Protein AF-A0AAW5WTU9-F1 (afdb_monomer_lite)

Foldseek 3Di:
DDWDWFAAPVRDIDIDDLVLLLVLLVLLLQCLVCVPPHDDRDPSVVVCCRRQPSPSVSSVLVNLVSCCPPPVLLVLVVVLVVPDPDDLVRLLVLLVCVPPPPDDDPDPVVVVVSVVSVVSNCVSQVVDPVSSVSSSVNSVCVVVVVDDCVVSPD

Structure (mmCIF, N/CA/C/O backbone):
data_AF-A0AAW5WTU9-F1
#
_entry.id   AF-A0AAW5WTU9-F1
#
loop_
_atom_site.group_PDB
_atom_site.id
_atom_site.type_symbol
_atom_site.label_atom_id
_atom_site.label_alt_id
_atom_site.label_comp_id
_atom_site.label_asym_id
_atom_site.label_entity_id
_atom_site.label_seq_id
_atom_site.pdbx_PDB_ins_code
_atom_site.Cartn_x
_atom_site.Cartn_y
_atom_sit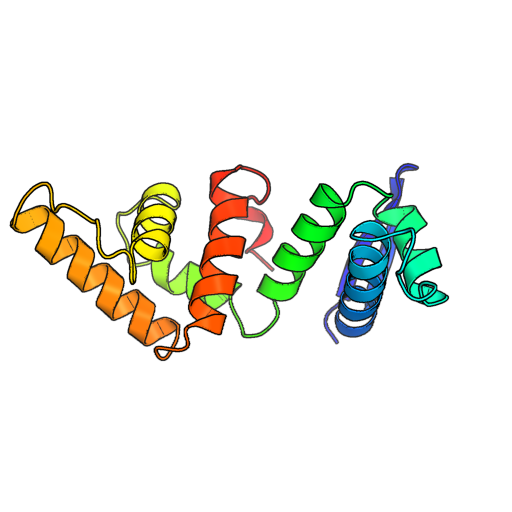e.Cartn_z
_atom_site.occupancy
_atom_site.B_iso_or_equiv
_atom_site.auth_seq_id
_atom_site.auth_comp_id
_atom_site.auth_asym_id
_atom_site.auth_atom_id
_atom_site.pdbx_PDB_model_num
ATOM 1 N N . MET A 1 1 ? 12.812 -16.933 -2.835 1.00 61.03 1 MET A N 1
ATOM 2 C CA . MET A 1 1 ? 12.862 -15.719 -3.677 1.00 61.03 1 MET A CA 1
ATOM 3 C C . MET A 1 1 ? 11.442 -15.424 -4.118 1.00 61.03 1 MET A C 1
ATOM 5 O O . MET A 1 1 ? 10.824 -16.314 -4.687 1.00 61.03 1 MET A O 1
ATOM 9 N N . GLN A 1 2 ? 10.892 -14.264 -3.764 1.00 76.50 2 GLN A N 1
ATOM 10 C CA . GLN A 1 2 ? 9.518 -13.910 -4.121 1.00 76.50 2 GLN A CA 1
ATOM 11 C C . GLN A 1 2 ? 9.507 -13.294 -5.523 1.00 76.50 2 GLN A C 1
ATOM 13 O O . GLN A 1 2 ? 10.322 -12.419 -5.816 1.00 76.50 2 GLN A O 1
ATOM 18 N N . LEU A 1 3 ? 8.622 -13.784 -6.390 1.00 83.31 3 LEU A N 1
ATOM 19 C CA . LEU A 1 3 ? 8.511 -13.338 -7.778 1.00 83.31 3 LEU A CA 1
ATOM 20 C C . LEU A 1 3 ? 7.239 -12.517 -7.976 1.00 83.31 3 LEU A C 1
ATOM 22 O O . LEU A 1 3 ? 6.198 -12.828 -7.402 1.00 83.31 3 LEU A O 1
ATOM 26 N N . VAL A 1 4 ? 7.321 -11.505 -8.833 1.00 82.69 4 VAL A N 1
ATOM 27 C CA . VAL A 1 4 ? 6.197 -10.659 -9.248 1.00 82.69 4 VAL A CA 1
ATOM 28 C C . VAL A 1 4 ? 6.001 -10.835 -10.746 1.00 82.69 4 VAL A C 1
ATOM 30 O O . VAL A 1 4 ? 6.973 -10.852 -11.496 1.00 82.69 4 VAL A O 1
ATOM 33 N N . THR A 1 5 ? 4.754 -10.971 -11.194 1.00 83.94 5 THR A N 1
ATOM 34 C CA . THR A 1 5 ? 4.446 -11.004 -12.630 1.00 83.94 5 THR A CA 1
ATOM 35 C C . THR A 1 5 ? 4.056 -9.607 -13.098 1.00 83.94 5 THR A C 1
ATOM 37 O O . THR A 1 5 ? 3.078 -9.050 -12.606 1.00 83.94 5 THR A O 1
ATOM 40 N N . LEU A 1 6 ? 4.802 -9.056 -14.052 1.00 82.56 6 LEU A N 1
ATOM 41 C CA . LEU A 1 6 ? 4.449 -7.829 -14.764 1.00 82.56 6 LEU A CA 1
ATOM 42 C C . LEU A 1 6 ? 3.839 -8.198 -16.116 1.00 82.56 6 LEU A C 1
ATOM 44 O O . LEU A 1 6 ? 4.304 -9.130 -16.767 1.00 82.56 6 LEU A O 1
ATOM 48 N N . THR A 1 7 ? 2.796 -7.480 -16.529 1.00 78.62 7 THR A N 1
ATOM 49 C CA . THR A 1 7 ? 2.133 -7.684 -17.825 1.00 78.62 7 THR A CA 1
ATOM 50 C C . THR A 1 7 ? 2.290 -6.421 -18.653 1.00 78.62 7 THR A C 1
ATOM 52 O O . THR A 1 7 ? 1.908 -5.351 -18.190 1.00 78.62 7 THR A O 1
ATOM 55 N N . ALA A 1 8 ? 2.875 -6.540 -19.839 1.00 77.81 8 ALA A N 1
ATOM 56 C CA . ALA A 1 8 ? 3.027 -5.442 -20.776 1.00 77.81 8 ALA A CA 1
ATOM 57 C C . ALA A 1 8 ? 1.704 -5.127 -21.495 1.00 77.81 8 ALA A C 1
ATOM 59 O O . ALA A 1 8 ? 0.796 -5.964 -21.507 1.00 77.81 8 ALA A O 1
ATOM 60 N N . PRO A 1 9 ? 1.576 -3.933 -22.108 1.00 73.56 9 PRO A N 1
ATOM 61 C CA . PRO A 1 9 ? 0.360 -3.536 -22.822 1.00 73.56 9 PRO A CA 1
ATOM 62 C C . PRO A 1 9 ? -0.047 -4.482 -23.963 1.00 73.56 9 PRO A C 1
ATOM 64 O O . PRO A 1 9 ? -1.224 -4.571 -24.291 1.00 73.56 9 PRO A O 1
ATOM 67 N N . ASP A 1 10 ? 0.911 -5.203 -24.548 1.00 79.25 10 ASP A N 1
ATOM 68 C CA . ASP A 1 10 ? 0.698 -6.222 -25.586 1.00 79.25 10 ASP A CA 1
ATOM 69 C C . ASP A 1 10 ? 0.259 -7.592 -25.027 1.00 79.25 10 ASP A C 1
ATOM 71 O O . ASP A 1 10 ? 0.059 -8.545 -25.779 1.00 79.25 10 ASP A O 1
ATOM 75 N N . GLY A 1 11 ? 0.098 -7.703 -23.705 1.00 76.81 11 GLY A N 1
ATOM 76 C CA . GLY A 1 11 ? -0.292 -8.925 -23.009 1.00 76.81 11 GLY A CA 1
ATOM 77 C C . GLY A 1 11 ? 0.875 -9.842 -22.636 1.00 76.81 11 GLY A C 1
ATOM 78 O O . GLY A 1 11 ? 0.644 -10.858 -21.972 1.00 76.81 11 GLY A O 1
ATOM 79 N N . HIS A 1 12 ? 2.118 -9.505 -22.998 1.00 83.88 12 HIS A N 1
ATOM 80 C CA . HIS A 1 12 ? 3.288 -10.286 -22.608 1.00 83.88 12 HIS A CA 1
ATOM 81 C C . HIS A 1 12 ? 3.489 -10.252 -21.087 1.00 83.88 12 HIS A C 1
ATOM 83 O O . HIS A 1 12 ? 3.500 -9.187 -20.469 1.00 83.88 12 HIS A O 1
ATOM 89 N N . LYS A 1 13 ? 3.682 -11.422 -20.470 1.00 85.19 13 LYS A N 1
ATOM 90 C CA . LYS A 1 13 ? 3.876 -11.566 -19.021 1.00 85.19 13 LYS A CA 1
ATOM 91 C C . LYS A 1 13 ? 5.299 -11.990 -18.711 1.00 85.19 13 LYS A C 1
ATOM 93 O O . LYS A 1 13 ? 5.770 -12.989 -19.242 1.00 85.19 13 LYS A O 1
ATOM 98 N N . GLU A 1 14 ? 5.940 -11.298 -17.781 1.00 84.56 14 GLU A N 1
ATOM 99 C CA . GLU A 1 14 ? 7.286 -11.639 -17.329 1.00 84.56 14 GLU A CA 1
ATOM 100 C C . GLU A 1 14 ? 7.353 -11.706 -15.804 1.00 84.56 14 GLU A C 1
ATOM 102 O O . GLU A 1 14 ? 6.730 -10.908 -15.100 1.00 84.56 14 GLU A O 1
ATOM 107 N N . ARG A 1 15 ? 8.105 -12.683 -15.288 1.00 87.44 15 ARG A N 1
ATOM 108 C CA . ARG A 1 15 ? 8.330 -12.861 -13.852 1.00 87.44 15 ARG A CA 1
ATOM 109 C C . ARG A 1 15 ? 9.652 -12.232 -13.451 1.00 87.44 15 ARG A C 1
ATOM 111 O O . ARG A 1 15 ? 10.698 -12.604 -13.970 1.00 87.44 15 ARG A O 1
ATOM 118 N N . TRP A 1 16 ? 9.592 -11.346 -12.472 1.00 87.06 16 TRP A N 1
ATOM 119 C CA . TRP A 1 16 ? 10.734 -10.596 -11.978 1.00 87.06 16 TRP A CA 1
ATOM 120 C C . TRP A 1 16 ? 10.962 -10.865 -10.495 1.00 87.06 16 TRP A C 1
ATOM 122 O O . TRP A 1 16 ? 10.018 -11.099 -9.737 1.00 87.06 16 TRP A O 1
ATOM 132 N N . ASP A 1 17 ? 12.224 -10.807 -10.068 1.00 89.62 17 ASP A N 1
ATOM 133 C CA . ASP A 1 17 ? 12.561 -10.773 -8.647 1.00 89.62 17 ASP A CA 1
ATOM 134 C C . ASP A 1 17 ? 11.928 -9.539 -7.989 1.00 89.62 17 ASP A C 1
ATOM 136 O O . ASP A 1 17 ? 12.034 -8.417 -8.496 1.00 89.62 17 ASP A O 1
ATOM 140 N N . PHE A 1 18 ? 11.273 -9.749 -6.847 1.00 86.94 18 PHE A N 1
ATOM 141 C CA . PHE A 1 18 ? 10.562 -8.704 -6.116 1.00 86.94 18 PHE A CA 1
ATOM 142 C C . PHE A 1 18 ? 11.448 -7.490 -5.808 1.00 86.94 18 PHE A C 1
ATOM 144 O O . PHE A 1 18 ? 11.053 -6.353 -6.070 1.00 86.94 18 PHE A O 1
ATOM 151 N N . LYS A 1 19 ? 12.660 -7.716 -5.284 1.00 88.31 19 LYS A N 1
ATOM 152 C CA . LYS A 1 19 ? 13.545 -6.632 -4.835 1.00 88.31 19 LYS A CA 1
ATOM 153 C C . LYS A 1 19 ? 14.020 -5.799 -6.019 1.00 88.31 19 LYS A C 1
ATOM 155 O O . LYS A 1 19 ? 14.000 -4.570 -5.962 1.00 88.31 19 LYS A O 1
ATOM 160 N N . THR A 1 20 ? 14.399 -6.472 -7.101 1.00 90.25 20 THR A N 1
ATOM 161 C CA . THR A 1 20 ? 14.758 -5.832 -8.372 1.00 90.25 20 THR A CA 1
ATOM 162 C C . THR A 1 20 ? 13.606 -4.989 -8.912 1.00 90.25 20 THR A C 1
ATOM 164 O O . THR A 1 20 ? 13.803 -3.824 -9.253 1.00 90.25 20 THR A O 1
ATOM 167 N N . THR A 1 21 ? 12.398 -5.558 -8.924 1.00 90.88 21 THR A N 1
ATOM 168 C CA . THR A 1 21 ? 11.177 -4.894 -9.402 1.00 90.88 21 THR A CA 1
ATOM 169 C C . THR A 1 21 ? 10.877 -3.639 -8.594 1.00 90.88 21 THR A C 1
ATOM 171 O O . THR A 1 21 ? 10.672 -2.571 -9.165 1.00 90.88 21 THR A O 1
ATOM 174 N N . TYR A 1 22 ? 10.915 -3.744 -7.264 1.00 90.88 22 TYR A N 1
ATOM 175 C CA . TYR A 1 22 ? 10.649 -2.632 -6.358 1.00 90.88 22 TYR A CA 1
ATOM 176 C C . TYR A 1 22 ? 11.636 -1.475 -6.565 1.00 90.88 22 TYR A C 1
ATOM 178 O O . TYR A 1 22 ? 11.223 -0.331 -6.741 1.00 90.88 22 TYR A O 1
ATOM 186 N N . LEU A 1 23 ? 12.943 -1.760 -6.606 1.00 92.19 23 LEU A N 1
ATOM 187 C CA . LEU A 1 23 ? 13.972 -0.730 -6.795 1.00 92.19 23 LEU A CA 1
ATOM 188 C C . LEU A 1 23 ? 13.880 -0.054 -8.168 1.00 92.19 23 LEU A C 1
ATOM 190 O O . LEU A 1 23 ? 14.051 1.162 -8.279 1.00 92.19 23 LEU A O 1
ATOM 194 N N . ALA A 1 24 ? 13.597 -0.826 -9.213 1.00 93.00 24 ALA A N 1
ATOM 195 C CA . ALA A 1 24 ? 13.443 -0.296 -10.559 1.00 93.00 24 ALA A CA 1
ATOM 196 C C . ALA A 1 24 ? 12.174 0.560 -10.697 1.00 93.00 24 ALA A C 1
ATOM 198 O O . ALA A 1 24 ? 12.249 1.644 -11.273 1.00 93.00 24 ALA A O 1
ATOM 199 N N . LEU A 1 25 ? 11.050 0.147 -10.101 1.00 92.69 25 LEU A N 1
ATOM 200 C CA . LEU A 1 25 ? 9.843 0.974 -10.030 1.00 92.69 25 LEU A CA 1
ATOM 201 C C . LEU A 1 25 ? 10.062 2.244 -9.214 1.00 92.69 25 LEU A C 1
ATOM 203 O O . LEU A 1 25 ? 9.587 3.300 -9.612 1.00 92.69 25 LEU A O 1
ATOM 207 N N . LEU A 1 26 ? 10.816 2.176 -8.115 1.00 92.38 26 LEU A N 1
ATOM 208 C CA . LEU A 1 26 ? 11.130 3.347 -7.298 1.00 92.38 26 LEU A CA 1
ATOM 209 C C . LEU A 1 26 ? 11.968 4.359 -8.090 1.00 92.38 26 LEU A C 1
ATOM 211 O O . LEU A 1 26 ? 11.692 5.560 -8.056 1.00 92.38 26 LEU A O 1
ATOM 215 N N . SER A 1 27 ? 12.963 3.872 -8.838 1.00 92.44 27 SER A N 1
ATOM 216 C CA . SER A 1 27 ? 13.759 4.693 -9.756 1.00 92.44 27 SER A CA 1
ATOM 217 C C . SER A 1 27 ? 12.890 5.306 -10.856 1.00 92.44 27 SER A C 1
ATOM 219 O O . SER A 1 27 ? 13.039 6.491 -11.141 1.00 92.44 27 SER A O 1
ATOM 221 N N . TRP A 1 28 ? 11.976 4.528 -11.442 1.00 95.00 28 TRP A N 1
ATOM 222 C CA . TRP A 1 28 ? 11.073 4.995 -12.494 1.00 95.00 28 TRP A CA 1
ATOM 223 C C . TRP A 1 28 ? 10.077 6.045 -11.990 1.00 95.00 28 TRP A C 1
ATOM 225 O O . TRP A 1 28 ? 9.933 7.105 -12.589 1.00 95.00 28 TRP A O 1
ATOM 235 N N . TYR A 1 29 ? 9.460 5.801 -10.836 1.00 93.38 29 TYR A N 1
ATOM 236 C CA . TYR A 1 29 ? 8.561 6.741 -10.172 1.00 93.38 29 TYR A CA 1
ATOM 237 C C . TYR A 1 29 ? 9.256 8.062 -9.839 1.00 93.38 29 TYR A C 1
ATOM 239 O O . TYR A 1 29 ? 8.707 9.132 -10.085 1.00 93.38 29 TYR A O 1
ATOM 247 N N . SER A 1 30 ? 10.483 7.989 -9.313 1.00 91.69 30 SER A N 1
ATOM 248 C CA . SER A 1 30 ? 11.276 9.181 -8.993 1.00 91.69 30 SER A CA 1
ATOM 249 C C . SER A 1 30 ? 11.568 10.017 -10.237 1.00 91.69 30 SER A C 1
ATOM 251 O O . SER A 1 30 ? 11.535 11.239 -10.157 1.00 91.69 30 SER A O 1
ATOM 253 N N . TYR A 1 31 ? 11.807 9.362 -11.377 1.00 93.19 31 TYR A N 1
ATOM 254 C CA . TYR A 1 31 ? 11.982 10.037 -12.659 1.00 93.19 31 TYR A CA 1
ATOM 255 C C . TYR A 1 31 ? 10.691 10.704 -13.148 1.00 93.19 31 TYR A C 1
ATOM 257 O O . TYR A 1 31 ? 10.700 11.889 -13.456 1.00 93.19 31 TYR A O 1
ATOM 265 N N . LEU A 1 32 ? 9.566 9.982 -13.150 1.00 92.62 32 LEU A N 1
ATOM 266 C CA . LEU A 1 32 ? 8.274 10.524 -13.595 1.00 92.62 32 LEU A CA 1
ATOM 267 C C . LEU A 1 32 ? 7.766 11.684 -12.728 1.00 92.62 32 LEU A C 1
ATOM 269 O O . LEU A 1 32 ? 6.993 12.510 -13.203 1.00 92.62 32 LEU A O 1
ATOM 273 N N . LYS A 1 33 ? 8.168 11.737 -11.454 1.00 93.00 33 LYS A N 1
ATOM 274 C CA . LYS A 1 33 ? 7.756 12.785 -10.514 1.00 93.00 33 LYS A CA 1
ATOM 275 C C . LYS A 1 33 ? 8.325 14.163 -10.863 1.00 93.00 33 LYS A C 1
ATOM 277 O O . LYS A 1 33 ? 7.684 15.161 -10.550 1.00 93.00 33 LYS A O 1
ATOM 282 N N . ASP A 1 34 ? 9.516 14.211 -11.449 1.00 89.69 34 ASP A N 1
ATOM 283 C CA . ASP A 1 34 ? 10.228 15.452 -11.764 1.00 89.69 34 ASP A CA 1
ATOM 284 C C . ASP A 1 34 ? 11.160 15.213 -12.955 1.00 89.69 34 ASP A C 1
ATOM 286 O O . ASP A 1 34 ? 12.375 15.110 -12.809 1.00 89.69 34 ASP A O 1
ATOM 290 N N . THR A 1 35 ? 10.583 15.051 -14.145 1.00 85.56 35 THR A N 1
ATOM 291 C CA . THR A 1 35 ? 11.336 14.663 -15.349 1.00 85.56 35 THR A CA 1
ATOM 292 C C . THR A 1 35 ? 12.415 15.667 -15.740 1.00 85.56 35 THR A C 1
ATOM 294 O O . THR A 1 35 ? 13.394 15.278 -16.373 1.00 85.56 35 THR A O 1
ATOM 297 N N . ASP A 1 36 ? 12.251 16.931 -15.348 1.00 83.75 36 ASP A N 1
ATOM 298 C CA . ASP A 1 36 ? 13.149 18.025 -15.715 1.00 83.75 36 ASP A CA 1
ATOM 299 C C . ASP A 1 36 ? 14.410 18.059 -14.839 1.00 83.75 36 ASP A C 1
ATOM 301 O O . ASP A 1 36 ? 15.468 18.485 -15.301 1.00 83.75 36 ASP A O 1
ATOM 305 N N . ASN A 1 37 ? 14.327 17.573 -13.592 1.00 85.19 37 ASN A N 1
ATOM 306 C CA . ASN A 1 37 ? 15.442 17.598 -12.635 1.00 85.19 37 ASN A CA 1
ATOM 307 C C . ASN A 1 37 ? 15.872 16.207 -12.139 1.00 85.19 37 ASN A C 1
ATOM 309 O O . ASN A 1 37 ? 16.832 16.083 -11.370 1.00 85.19 37 ASN A O 1
ATOM 313 N N . ALA A 1 38 ? 15.168 15.145 -12.532 1.00 82.56 38 ALA A N 1
ATOM 314 C CA . ALA A 1 38 ? 15.447 13.803 -12.053 1.00 82.56 38 ALA A CA 1
ATOM 315 C C . ALA A 1 38 ? 16.737 13.219 -12.633 1.00 82.56 38 ALA A C 1
ATOM 317 O O . ALA A 1 38 ? 17.148 13.466 -13.766 1.00 82.56 38 ALA A O 1
ATOM 318 N N . LYS A 1 39 ? 17.350 12.333 -11.843 1.00 85.62 39 LYS A N 1
ATOM 319 C CA . LYS A 1 39 ? 18.415 11.462 -12.339 1.00 85.62 39 LYS A CA 1
ATOM 320 C C . LYS A 1 39 ? 17.856 10.529 -13.408 1.00 85.62 39 LYS A C 1
ATOM 322 O O . LYS A 1 39 ? 16.772 9.968 -13.242 1.00 85.62 39 LYS A O 1
ATOM 327 N N . GLU A 1 40 ? 18.654 10.304 -14.447 1.00 88.44 40 GLU A N 1
ATOM 328 C CA . GLU A 1 40 ? 18.360 9.321 -15.487 1.00 88.44 40 GLU A CA 1
ATOM 329 C C . GLU A 1 40 ? 17.997 7.954 -14.875 1.00 88.44 40 GLU A C 1
ATOM 331 O O . GLU A 1 40 ? 18.745 7.432 -14.034 1.00 88.44 40 GLU A O 1
ATOM 336 N N . PRO A 1 41 ? 16.866 7.348 -15.281 1.00 89.69 41 PRO A N 1
ATOM 337 C CA . PRO A 1 41 ? 16.458 6.062 -14.753 1.00 89.69 41 PRO A CA 1
ATOM 338 C C . PRO A 1 41 ? 17.458 4.969 -15.132 1.00 89.69 41 PRO A C 1
ATOM 340 O O . PRO A 1 41 ? 18.039 4.953 -16.221 1.00 89.69 41 PRO A O 1
ATOM 343 N N . THR A 1 42 ? 17.628 4.003 -14.230 1.00 91.38 42 THR A N 1
ATOM 344 C CA . THR A 1 42 ? 18.512 2.854 -14.467 1.00 91.38 42 THR A CA 1
ATOM 345 C C . THR A 1 42 ? 18.075 2.042 -15.693 1.00 91.38 42 THR A C 1
ATOM 347 O O . THR A 1 42 ? 16.910 2.066 -16.097 1.00 91.38 42 THR A O 1
ATOM 350 N N . ARG A 1 43 ? 18.987 1.242 -16.266 1.00 92.19 43 ARG A N 1
ATOM 351 C CA . ARG A 1 43 ? 18.657 0.347 -17.392 1.00 92.19 43 ARG A CA 1
ATOM 352 C C . ARG A 1 43 ? 17.465 -0.564 -17.076 1.00 92.19 43 ARG A C 1
ATOM 354 O O . ARG A 1 43 ? 16.625 -0.772 -17.942 1.00 92.19 43 ARG A O 1
ATOM 361 N N . ILE A 1 44 ? 17.379 -1.074 -15.847 1.00 91.56 44 ILE A N 1
ATOM 362 C CA . ILE A 1 44 ? 16.268 -1.933 -15.413 1.00 91.56 44 ILE A 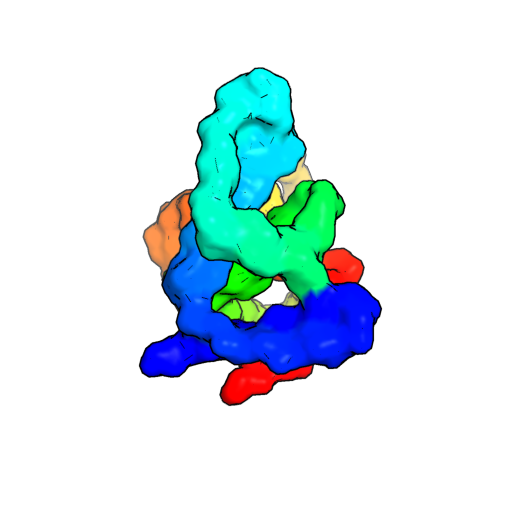CA 1
ATOM 363 C C . ILE A 1 44 ? 14.970 -1.124 -15.286 1.00 91.56 44 ILE A C 1
ATOM 365 O O . ILE A 1 44 ? 13.934 -1.586 -15.748 1.00 91.56 44 ILE A O 1
ATOM 369 N N . ALA A 1 45 ? 15.014 0.101 -14.753 1.00 90.94 45 ALA A N 1
ATOM 370 C CA . ALA A 1 45 ? 13.839 0.978 -14.698 1.00 90.94 45 ALA A CA 1
ATOM 371 C C . ALA A 1 45 ? 13.269 1.270 -16.099 1.00 90.94 45 ALA A C 1
ATOM 373 O O . ALA A 1 45 ? 12.064 1.163 -16.305 1.00 90.94 45 ALA A O 1
ATOM 374 N N . LYS A 1 46 ? 14.141 1.528 -17.086 1.00 91.75 46 LYS A N 1
ATOM 375 C CA . LYS A 1 46 ? 13.752 1.697 -18.500 1.00 91.75 46 LYS A CA 1
ATOM 376 C C . LYS A 1 46 ? 13.194 0.420 -19.145 1.00 91.75 46 LYS A C 1
ATOM 378 O O . LYS A 1 46 ? 12.491 0.498 -20.146 1.00 91.75 46 LYS A O 1
ATOM 383 N N . LEU A 1 47 ? 13.539 -0.763 -18.630 1.00 89.81 47 LEU A N 1
ATOM 384 C CA . LEU A 1 47 ? 12.949 -2.025 -19.086 1.00 89.81 47 LEU A CA 1
ATOM 385 C C . LEU A 1 47 ? 11.565 -2.227 -18.471 1.00 89.81 47 LEU A C 1
ATOM 387 O O . LEU A 1 47 ? 10.621 -2.512 -19.201 1.00 89.81 47 LEU A O 1
ATOM 391 N N . ILE A 1 48 ? 11.431 -2.015 -17.160 1.00 88.38 48 ILE A N 1
ATOM 392 C CA . ILE A 1 48 ? 10.152 -2.145 -16.454 1.00 88.38 48 ILE A CA 1
ATOM 393 C C . ILE A 1 48 ? 9.121 -1.132 -16.956 1.00 88.38 48 ILE A C 1
ATOM 395 O O . ILE A 1 48 ? 7.944 -1.479 -17.035 1.00 88.38 48 ILE A O 1
ATOM 399 N N . SER A 1 49 ? 9.525 0.076 -17.365 1.00 88.88 49 SER A N 1
ATOM 400 C CA . SER A 1 49 ? 8.597 1.074 -17.921 1.00 88.88 49 SER A CA 1
ATOM 401 C C . SER A 1 49 ? 7.824 0.574 -19.146 1.00 88.88 49 SER A C 1
ATOM 403 O O . SER A 1 49 ? 6.685 0.979 -19.353 1.00 88.88 49 SER A O 1
ATOM 405 N N . LYS A 1 50 ? 8.376 -0.377 -19.913 1.00 89.00 50 LYS A N 1
ATOM 406 C CA . LYS A 1 50 ? 7.665 -1.023 -21.031 1.00 89.00 50 LYS A CA 1
ATOM 407 C C . LYS A 1 50 ? 6.468 -1.858 -20.575 1.00 89.00 50 LYS A C 1
ATOM 409 O O . LYS A 1 50 ? 5.550 -2.075 -21.356 1.00 89.00 50 LYS A O 1
ATOM 414 N N . PHE A 1 51 ? 6.487 -2.320 -19.327 1.00 85.38 51 PHE A N 1
ATOM 415 C CA . PHE A 1 51 ? 5.412 -3.101 -18.728 1.00 85.38 51 PHE A CA 1
ATOM 416 C C . PHE A 1 51 ? 4.414 -2.221 -17.982 1.00 85.38 51 PHE A C 1
ATOM 418 O O . PHE A 1 51 ? 3.213 -2.436 -18.075 1.00 85.38 51 PHE A O 1
ATOM 425 N N . VAL A 1 52 ? 4.911 -1.234 -17.233 1.00 85.88 52 VAL A N 1
ATOM 426 C CA . VAL A 1 52 ? 4.082 -0.442 -16.308 1.00 85.88 52 VAL A CA 1
ATOM 427 C C . VAL A 1 52 ? 3.634 0.905 -16.867 1.00 85.88 52 VAL A C 1
ATOM 429 O O . VAL A 1 52 ? 2.789 1.559 -16.265 1.00 85.88 52 VAL A O 1
ATOM 432 N N . GLY A 1 53 ? 4.190 1.317 -18.007 1.00 87.38 53 GLY A N 1
ATOM 433 C CA . GLY A 1 53 ? 3.893 2.587 -18.653 1.00 87.38 53 GLY A CA 1
ATOM 434 C C . GLY A 1 53 ? 4.497 3.803 -17.945 1.00 87.38 53 GLY A C 1
ATOM 435 O O . GLY A 1 53 ? 5.374 3.704 -17.080 1.00 87.38 53 GLY A O 1
ATOM 436 N N . ASN A 1 54 ? 4.009 4.976 -18.353 1.00 90.38 54 ASN A N 1
ATOM 437 C CA . ASN A 1 54 ? 4.498 6.283 -17.903 1.00 90.38 54 ASN A CA 1
ATOM 438 C C . ASN A 1 54 ? 3.478 7.028 -17.023 1.00 90.38 54 ASN A C 1
ATOM 440 O O . ASN A 1 54 ? 3.733 8.162 -16.627 1.00 90.38 54 ASN A O 1
ATOM 444 N N . ASP A 1 55 ? 2.323 6.422 -16.723 1.00 88.94 55 ASP A N 1
ATOM 445 C CA . ASP A 1 55 ? 1.365 7.002 -15.781 1.00 88.94 55 ASP A CA 1
ATOM 446 C C . ASP A 1 55 ? 1.917 6.874 -14.357 1.00 88.94 55 ASP A C 1
ATOM 448 O O . ASP A 1 55 ? 1.955 5.793 -13.764 1.00 88.94 55 ASP A O 1
ATOM 452 N N . ILE A 1 56 ? 2.333 8.008 -13.795 1.00 89.12 56 ILE A N 1
ATOM 453 C CA . ILE A 1 56 ? 2.885 8.094 -12.444 1.00 89.12 56 ILE A CA 1
ATOM 454 C C . ILE A 1 56 ? 1.937 7.525 -11.379 1.00 89.12 56 ILE A C 1
ATOM 456 O O . ILE A 1 56 ? 2.398 6.937 -10.399 1.00 89.12 56 ILE A O 1
ATOM 460 N N . THR A 1 57 ? 0.621 7.642 -11.576 1.00 87.44 57 THR A N 1
ATOM 461 C CA . THR A 1 57 ? -0.392 7.131 -10.646 1.00 87.44 57 THR A CA 1
ATOM 462 C C . THR A 1 57 ? -0.404 5.608 -10.654 1.00 87.44 57 THR A C 1
ATOM 464 O O . THR A 1 57 ? -0.418 4.979 -9.595 1.00 87.44 57 THR A O 1
ATOM 467 N N . GLN A 1 58 ? -0.345 5.006 -11.843 1.00 85.94 58 GLN A N 1
ATOM 468 C CA . GLN A 1 58 ? -0.258 3.558 -12.012 1.00 85.94 58 GLN A CA 1
ATOM 469 C C . GLN A 1 58 ? 1.048 3.005 -11.428 1.00 85.94 58 GLN A C 1
ATOM 471 O O . GLN A 1 58 ? 1.033 2.012 -10.700 1.00 85.94 58 GLN A O 1
ATOM 476 N N . VAL A 1 59 ? 2.175 3.677 -11.679 1.00 89.69 59 VAL A N 1
ATOM 477 C CA . VAL A 1 59 ? 3.479 3.286 -11.122 1.00 89.69 59 VAL A CA 1
ATOM 478 C C . VAL A 1 59 ? 3.474 3.378 -9.593 1.00 89.69 59 VAL A C 1
ATOM 480 O O . VAL A 1 59 ? 3.950 2.462 -8.922 1.00 89.69 59 VAL A O 1
ATOM 483 N N . HIS A 1 60 ? 2.897 4.441 -9.026 1.00 89.81 60 HIS A N 1
ATOM 484 C CA . HIS A 1 60 ? 2.752 4.587 -7.577 1.00 89.81 60 HIS A CA 1
ATOM 485 C C . HIS A 1 60 ? 1.882 3.480 -6.972 1.00 89.81 60 HIS A C 1
ATOM 487 O O . HIS A 1 60 ? 2.258 2.886 -5.967 1.00 89.81 60 HIS A O 1
ATOM 493 N N . MET A 1 61 ? 0.759 3.150 -7.611 1.00 86.56 61 MET A N 1
ATOM 494 C CA . MET A 1 61 ? -0.121 2.064 -7.180 1.00 86.56 61 MET A CA 1
ATOM 495 C C . MET A 1 61 ? 0.610 0.719 -7.132 1.00 86.56 61 MET A C 1
ATOM 497 O O . MET A 1 61 ? 0.505 -0.004 -6.143 1.00 86.56 61 MET A O 1
ATOM 501 N N . LEU A 1 62 ? 1.380 0.400 -8.177 1.00 86.50 62 LEU A N 1
ATOM 502 C CA . LEU A 1 62 ? 2.196 -0.814 -8.225 1.00 86.50 62 LEU A CA 1
ATOM 503 C C . LEU A 1 62 ? 3.266 -0.815 -7.130 1.00 86.50 62 LEU A C 1
ATOM 505 O O . LEU A 1 62 ? 3.486 -1.844 -6.496 1.00 86.50 62 LEU A O 1
ATOM 509 N N . LEU A 1 63 ? 3.894 0.331 -6.859 1.00 89.19 63 LEU A N 1
ATOM 510 C CA . LEU A 1 63 ? 4.828 0.472 -5.743 1.00 89.19 63 LEU A CA 1
ATOM 511 C C . LEU A 1 63 ? 4.160 0.209 -4.395 1.00 89.19 63 LEU A C 1
ATOM 513 O O . LEU A 1 63 ? 4.704 -0.561 -3.613 1.00 89.19 63 LEU A O 1
ATOM 517 N N . THR A 1 64 ? 2.989 0.787 -4.130 1.00 87.75 64 THR A N 1
ATOM 518 C CA . THR A 1 64 ? 2.238 0.554 -2.887 1.00 87.75 64 THR A CA 1
ATOM 519 C C . THR A 1 64 ? 1.795 -0.907 -2.764 1.00 87.75 64 THR A C 1
ATOM 521 O O . THR A 1 64 ? 1.900 -1.491 -1.687 1.00 87.75 64 THR A O 1
ATOM 524 N N . TYR A 1 65 ? 1.360 -1.536 -3.862 1.00 85.12 65 TYR A N 1
ATOM 525 C CA . TYR A 1 65 ? 1.045 -2.968 -3.898 1.00 85.12 65 TYR A CA 1
ATOM 526 C C . TYR A 1 65 ? 2.260 -3.827 -3.520 1.00 85.12 65 TYR A C 1
ATOM 528 O O . TYR A 1 65 ? 2.136 -4.749 -2.710 1.00 85.12 65 TYR A O 1
ATOM 536 N N . LEU A 1 66 ? 3.434 -3.510 -4.076 1.00 85.75 66 LEU A N 1
ATOM 537 C CA . LEU A 1 66 ? 4.679 -4.210 -3.770 1.00 85.75 66 LEU A CA 1
ATOM 538 C C . LEU A 1 66 ? 5.176 -3.933 -2.353 1.00 85.75 66 LEU A C 1
ATOM 540 O O . LEU A 1 66 ? 5.621 -4.855 -1.673 1.00 85.75 66 LEU A O 1
ATOM 544 N N . ASP A 1 67 ? 5.053 -2.698 -1.875 1.00 83.00 67 ASP A N 1
ATOM 545 C CA . ASP A 1 67 ? 5.377 -2.362 -0.491 1.00 83.00 67 ASP A CA 1
ATOM 546 C C . ASP A 1 67 ? 4.459 -3.094 0.494 1.00 83.00 67 ASP A C 1
ATOM 548 O O . ASP A 1 67 ? 4.865 -3.368 1.614 1.00 83.00 67 ASP A O 1
ATOM 552 N N . GLY A 1 68 ? 3.271 -3.526 0.054 1.00 81.94 68 GLY A N 1
ATOM 553 C CA . GLY A 1 68 ? 2.407 -4.430 0.807 1.00 81.94 68 GLY A CA 1
ATOM 554 C C . GLY A 1 68 ? 3.087 -5.745 1.227 1.00 81.94 68 GLY A C 1
ATOM 555 O O . GLY A 1 68 ? 2.816 -6.272 2.312 1.0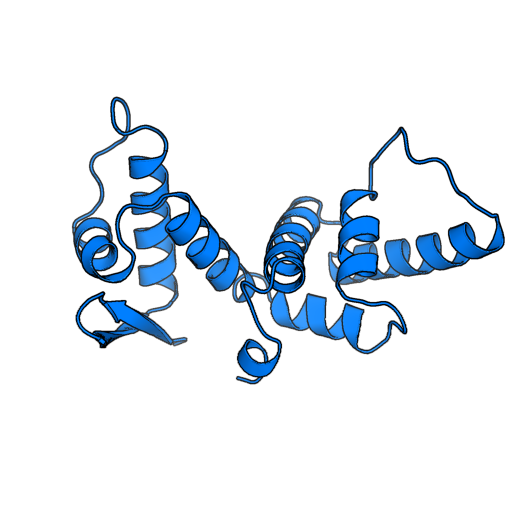0 81.94 68 GLY A O 1
ATOM 556 N N . PHE A 1 69 ? 3.992 -6.269 0.392 1.00 80.06 69 PHE A N 1
ATOM 557 C CA . PHE A 1 69 ? 4.805 -7.446 0.721 1.00 80.06 69 PHE A CA 1
ATOM 558 C C . PHE A 1 69 ? 5.981 -7.095 1.638 1.00 80.06 69 PHE A C 1
ATOM 560 O O . PHE A 1 69 ? 6.357 -7.903 2.491 1.00 80.06 69 PHE A O 1
ATOM 567 N N . ASN A 1 70 ? 6.534 -5.884 1.516 1.00 73.81 70 ASN A N 1
ATOM 568 C CA . ASN A 1 70 ? 7.513 -5.384 2.477 1.00 73.81 70 ASN A CA 1
ATOM 569 C C . ASN A 1 70 ? 6.858 -5.229 3.856 1.00 73.81 70 ASN A C 1
ATOM 571 O O . ASN A 1 70 ? 5.691 -4.875 3.983 1.00 73.81 70 ASN A O 1
ATOM 575 N N . ASN A 1 71 ? 7.604 -5.497 4.929 1.00 72.31 71 ASN A N 1
ATOM 576 C CA . ASN A 1 71 ? 7.140 -5.314 6.314 1.00 72.31 71 ASN A CA 1
ATOM 577 C C . ASN A 1 71 ? 5.835 -6.051 6.687 1.00 72.31 71 ASN A C 1
ATOM 579 O O . ASN A 1 71 ? 5.206 -5.710 7.700 1.00 72.31 71 ASN A O 1
ATOM 583 N N . ASN A 1 72 ? 5.457 -7.073 5.909 1.00 85.12 72 ASN A N 1
ATOM 584 C CA . ASN A 1 72 ? 4.311 -7.944 6.149 1.00 85.12 72 ASN A CA 1
ATOM 585 C C . ASN A 1 72 ? 2.963 -7.190 6.241 1.00 85.12 72 ASN A C 1
ATOM 587 O O . ASN A 1 72 ? 2.106 -7.539 7.060 1.00 85.12 72 ASN A O 1
ATOM 591 N N . LEU A 1 73 ? 2.778 -6.123 5.449 1.00 88.94 73 LEU A N 1
ATOM 592 C CA . LEU A 1 73 ? 1.591 -5.259 5.540 1.00 88.94 73 LEU A CA 1
ATOM 593 C C . LEU A 1 73 ? 0.295 -5.986 5.160 1.00 88.94 73 LEU A C 1
ATOM 595 O O . LEU A 1 73 ? -0.720 -5.745 5.808 1.00 88.94 73 LEU A O 1
ATOM 599 N N . TYR A 1 74 ? 0.317 -6.908 4.190 1.00 87.50 74 TYR A N 1
ATOM 600 C CA . TYR A 1 74 ? -0.860 -7.736 3.878 1.00 87.50 74 TYR A CA 1
ATOM 601 C C . TYR A 1 74 ? -1.329 -8.560 5.079 1.00 87.50 74 TYR A C 1
ATOM 603 O O . TYR A 1 74 ? -2.515 -8.551 5.405 1.00 87.50 74 TYR A O 1
ATOM 611 N N . SER A 1 75 ? -0.407 -9.206 5.796 1.00 87.69 75 SER A N 1
ATOM 612 C CA . SER A 1 75 ? -0.760 -9.970 6.998 1.00 87.69 75 SER A CA 1
ATOM 613 C C . SER A 1 75 ? -1.272 -9.064 8.113 1.00 87.69 75 SER A C 1
ATOM 615 O O . SER A 1 75 ? -2.258 -9.390 8.767 1.00 87.69 75 SER A O 1
ATOM 617 N N . LYS A 1 76 ? -0.654 -7.891 8.310 1.00 91.25 76 LYS A N 1
ATOM 618 C CA . LYS A 1 76 ? -1.132 -6.882 9.269 1.00 91.25 76 LYS A CA 1
ATOM 619 C C . LYS A 1 76 ? -2.554 -6.418 8.938 1.00 91.25 76 LYS A C 1
ATOM 621 O O . LYS A 1 76 ? -3.389 -6.321 9.835 1.00 91.25 76 LYS A O 1
ATOM 626 N N . LEU A 1 77 ? -2.844 -6.173 7.660 1.00 89.94 77 LEU A N 1
ATOM 627 C CA . LEU A 1 77 ? -4.179 -5.802 7.195 1.00 89.94 77 LEU A CA 1
ATOM 628 C C . LEU A 1 77 ? -5.183 -6.944 7.406 1.00 89.94 77 LEU A C 1
ATOM 630 O O . LEU A 1 77 ? -6.282 -6.702 7.897 1.00 89.94 77 LEU A O 1
ATOM 634 N N . SER A 1 78 ? -4.790 -8.188 7.124 1.00 86.94 78 SER A N 1
ATOM 635 C CA . SER A 1 78 ? -5.612 -9.378 7.379 1.00 86.94 78 SER A CA 1
ATOM 636 C C . SER A 1 78 ? -5.967 -9.529 8.866 1.00 86.94 78 SER A C 1
ATOM 638 O O . SER A 1 78 ? -7.137 -9.695 9.207 1.00 86.94 78 SER A O 1
ATOM 640 N N . LEU A 1 79 ? -5.000 -9.341 9.774 1.00 88.88 79 LEU A N 1
ATOM 641 C CA . LEU A 1 79 ? -5.224 -9.368 11.229 1.00 88.88 79 LEU A CA 1
ATOM 642 C C . LEU A 1 79 ? -6.189 -8.280 11.726 1.00 88.88 79 LEU A C 1
ATOM 644 O O . LEU A 1 79 ? -6.853 -8.463 12.751 1.00 88.88 79 LEU A O 1
ATOM 648 N N . LEU A 1 80 ? -6.248 -7.140 11.034 1.00 89.06 80 LEU A N 1
ATOM 649 C CA . LEU A 1 80 ? -7.207 -6.073 11.321 1.00 89.06 80 LEU A CA 1
ATOM 650 C C . LEU A 1 80 ? -8.596 -6.398 10.772 1.00 89.06 80 LEU A C 1
ATOM 652 O O . LEU A 1 80 ? -9.585 -6.141 11.450 1.00 89.06 80 LEU A O 1
ATOM 656 N N . MET A 1 81 ? -8.673 -6.980 9.576 1.00 84.56 81 MET A N 1
ATOM 657 C CA . MET A 1 81 ? -9.938 -7.321 8.929 1.00 84.56 81 MET A CA 1
ATOM 658 C C . MET A 1 81 ? -10.631 -8.520 9.579 1.00 84.56 81 MET A C 1
ATOM 660 O O . MET A 1 81 ? -11.842 -8.473 9.766 1.00 84.56 81 MET A O 1
ATOM 664 N N . HIS A 1 82 ? -9.886 -9.563 9.961 1.00 77.62 82 HIS A N 1
ATOM 665 C CA . HIS A 1 82 ? -10.455 -10.809 10.487 1.00 77.62 82 HIS A CA 1
ATOM 666 C C . HIS A 1 82 ? -11.216 -10.622 11.806 1.00 77.62 82 HIS A C 1
ATOM 668 O O . HIS A 1 82 ? -12.203 -11.299 12.071 1.00 77.62 82 HIS A O 1
ATOM 674 N N . ASP A 1 83 ? -10.774 -9.671 12.619 1.00 62.62 83 ASP A N 1
ATOM 675 C CA . ASP A 1 83 ? -11.288 -9.451 13.971 1.00 62.62 83 ASP A CA 1
ATOM 676 C C . ASP A 1 83 ? -12.105 -8.153 14.074 1.00 62.62 83 ASP A C 1
ATOM 678 O O . ASP A 1 83 ? -12.487 -7.696 15.153 1.00 62.62 83 ASP A O 1
ATOM 682 N N . SER A 1 84 ? -12.358 -7.509 12.932 1.00 59.19 84 SER A N 1
ATOM 683 C CA . SER A 1 84 ? -13.235 -6.352 12.869 1.00 59.19 84 SER A CA 1
ATOM 684 C C . SER A 1 84 ? -14.523 -6.732 12.152 1.00 59.19 84 SER A C 1
ATOM 686 O O . SER A 1 84 ? -14.521 -7.189 11.017 1.00 59.19 84 SER A O 1
ATOM 688 N N . SER A 1 85 ? -15.661 -6.422 12.768 1.00 65.44 85 SER A N 1
ATOM 689 C CA . SER A 1 85 ? -16.942 -6.343 12.054 1.00 65.44 85 SER A CA 1
ATOM 690 C C . SER A 1 85 ? -17.023 -5.118 11.127 1.00 65.44 85 SER A C 1
ATOM 692 O O . SER A 1 85 ? -18.108 -4.726 10.695 1.00 65.44 85 SER A O 1
ATOM 694 N N . LYS A 1 86 ? -15.893 -4.441 10.888 1.00 70.62 86 LYS A N 1
ATOM 695 C CA . LYS A 1 86 ? -15.804 -3.150 10.213 1.00 70.62 86 LYS A CA 1
ATOM 696 C C . LYS A 1 86 ? -15.438 -3.373 8.753 1.00 70.62 86 LYS A C 1
ATOM 698 O O . LYS A 1 86 ? -14.661 -4.257 8.411 1.00 70.62 86 LYS A O 1
ATOM 703 N N . SER A 1 87 ? -15.997 -2.545 7.876 1.00 84.19 87 SER A N 1
ATOM 704 C CA . SER A 1 87 ? -15.608 -2.575 6.468 1.00 84.19 87 SER A CA 1
ATOM 705 C C . SER A 1 87 ? -14.202 -1.996 6.284 1.00 84.19 87 SER A C 1
ATOM 707 O O . SER A 1 87 ? -13.774 -1.128 7.047 1.00 84.19 87 SER A O 1
ATOM 709 N N . MET A 1 88 ? -13.515 -2.402 5.213 1.00 87.50 88 MET A N 1
ATOM 710 C CA . MET A 1 88 ? -12.227 -1.826 4.790 1.00 87.50 88 MET A CA 1
ATOM 711 C C . MET A 1 88 ? -12.271 -0.289 4.721 1.00 87.50 88 MET A C 1
ATOM 713 O O . MET A 1 88 ? -11.327 0.394 5.105 1.00 87.50 88 MET A O 1
ATOM 717 N N . VAL A 1 89 ? -13.416 0.265 4.302 1.00 88.56 89 VAL A N 1
ATOM 718 C CA . VAL A 1 89 ? -13.678 1.711 4.271 1.00 88.56 89 VAL A CA 1
ATOM 719 C C . VAL A 1 89 ? -13.624 2.318 5.673 1.00 88.56 89 VAL A C 1
ATOM 721 O O . VAL A 1 89 ? -12.959 3.329 5.887 1.00 88.56 89 VAL A O 1
ATOM 724 N N . GLN A 1 90 ? -14.299 1.704 6.648 1.00 88.25 90 GLN A N 1
ATOM 725 C CA . GLN A 1 90 ? -14.270 2.174 8.034 1.00 88.25 90 GLN A CA 1
ATOM 726 C C . GLN A 1 90 ? -12.859 2.090 8.616 1.00 88.25 90 GLN A C 1
ATOM 728 O O . GLN A 1 90 ? -12.417 3.040 9.261 1.00 88.25 90 GLN A O 1
ATOM 733 N N . LEU A 1 91 ? -12.143 0.994 8.354 1.00 91.44 91 LEU A N 1
ATOM 734 C CA . LEU A 1 91 ? -10.761 0.820 8.793 1.00 91.44 91 LEU A CA 1
ATOM 735 C C . LEU A 1 91 ? -9.847 1.916 8.223 1.00 91.44 91 LEU A C 1
ATOM 737 O O . LEU A 1 91 ? -9.121 2.554 8.984 1.00 91.44 91 LEU A O 1
ATOM 741 N N . TYR A 1 92 ? -9.954 2.202 6.922 1.00 92.81 92 TYR A N 1
ATOM 742 C CA . TYR A 1 92 ? -9.216 3.278 6.255 1.00 92.81 92 TYR A CA 1
ATOM 743 C C . TYR A 1 92 ? -9.444 4.644 6.915 1.00 92.81 92 TYR A C 1
ATOM 745 O O . TYR A 1 92 ? -8.487 5.356 7.227 1.00 92.81 92 TYR A O 1
A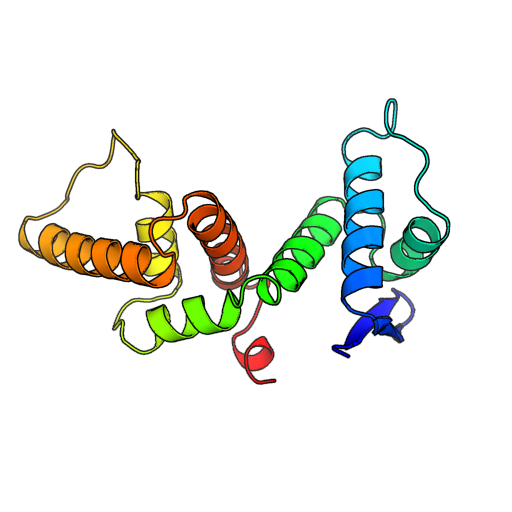TOM 753 N N . PHE A 1 93 ? -10.702 5.013 7.175 1.00 90.31 93 PHE A N 1
ATOM 754 C CA . PHE A 1 93 ? -11.007 6.291 7.824 1.00 90.31 93 PHE A CA 1
ATOM 755 C C . PHE A 1 93 ? -10.523 6.348 9.275 1.00 90.31 93 PHE A C 1
ATOM 757 O O . PHE A 1 93 ? -10.075 7.406 9.717 1.00 90.31 93 PHE A O 1
ATOM 764 N N . ILE A 1 94 ? -10.567 5.230 10.008 1.00 91.50 94 ILE A N 1
ATOM 765 C CA . ILE A 1 94 ? -10.009 5.162 11.362 1.00 91.50 94 ILE A CA 1
ATOM 766 C C . ILE A 1 94 ? -8.499 5.388 11.308 1.00 91.50 94 ILE A C 1
ATOM 768 O O . ILE A 1 94 ? -8.035 6.301 11.986 1.00 91.50 94 ILE A O 1
ATOM 772 N N . MET A 1 95 ? -7.760 4.655 10.467 1.00 93.06 95 MET A N 1
ATOM 773 C CA . MET A 1 95 ? -6.310 4.825 10.299 1.00 93.06 95 MET A CA 1
ATOM 774 C C . MET A 1 95 ? -5.939 6.265 9.935 1.00 93.06 95 MET A C 1
ATOM 776 O O . MET A 1 95 ? -5.093 6.864 10.589 1.00 93.06 95 MET A O 1
ATOM 780 N N . LYS A 1 96 ? -6.638 6.863 8.960 1.00 91.31 96 LYS A N 1
ATOM 781 C CA . LYS A 1 96 ? -6.427 8.259 8.545 1.00 91.31 96 LYS A CA 1
ATOM 782 C C . LYS A 1 96 ? -6.705 9.267 9.668 1.00 91.31 96 LYS A C 1
ATOM 784 O O . LYS A 1 96 ? -6.171 10.370 9.654 1.00 91.31 96 LYS A O 1
ATOM 789 N N . SER A 1 97 ? -7.571 8.915 10.618 1.00 89.50 97 SER A N 1
ATOM 790 C CA . SER A 1 97 ? -7.895 9.764 11.767 1.00 89.50 97 SER A CA 1
ATOM 791 C C . SER A 1 97 ? -6.911 9.631 12.931 1.00 89.50 97 SER A C 1
ATOM 793 O O . SER A 1 97 ? -6.989 10.429 13.866 1.00 89.50 97 SER A O 1
ATOM 795 N N . ILE A 1 98 ? -6.019 8.633 12.919 1.00 87.81 98 ILE A N 1
ATOM 796 C CA . ILE A 1 98 ? -4.971 8.504 13.934 1.00 87.81 98 ILE A CA 1
ATOM 797 C C . ILE A 1 98 ? -4.042 9.709 13.757 1.00 87.81 98 ILE A C 1
ATOM 799 O O . ILE A 1 98 ? -3.498 9.921 12.679 1.00 87.81 98 ILE A O 1
ATOM 803 N N . ASN A 1 99 ? -3.917 10.521 14.809 1.00 78.06 99 ASN A N 1
ATOM 804 C CA . ASN A 1 99 ? -3.212 11.813 14.835 1.00 78.06 99 ASN A CA 1
ATOM 805 C C . ASN A 1 99 ? -3.914 12.989 14.130 1.00 78.06 99 ASN A C 1
ATOM 807 O O . ASN A 1 99 ? -3.303 14.040 13.958 1.00 78.06 99 ASN A O 1
ATOM 811 N N . ASN A 1 100 ? -5.194 12.862 13.762 1.00 82.12 100 ASN A N 1
ATOM 812 C CA . ASN A 1 100 ? -5.981 14.020 13.336 1.00 82.12 100 ASN A CA 1
ATOM 813 C C . ASN A 1 100 ? -6.493 14.792 14.565 1.00 82.12 100 ASN A C 1
ATOM 815 O O . ASN A 1 100 ? -7.341 14.285 15.304 1.00 82.12 100 ASN A O 1
ATOM 819 N N . THR A 1 101 ? -5.995 16.014 14.760 1.00 74.56 101 THR A N 1
ATOM 820 C CA . THR A 1 101 ? -6.378 16.905 15.869 1.00 74.56 101 THR A CA 1
ATOM 821 C C . THR A 1 101 ? -7.811 17.421 15.769 1.00 74.56 101 THR A C 1
ATOM 823 O O . THR A 1 101 ? -8.406 17.743 16.793 1.00 74.56 101 THR A O 1
ATOM 826 N N . ASP A 1 102 ? -8.391 17.431 14.568 1.00 79.69 102 ASP A N 1
ATOM 827 C CA . ASP A 1 102 ? -9.703 18.027 14.288 1.00 79.69 102 ASP A CA 1
ATOM 828 C C . ASP A 1 102 ? -10.837 16.985 14.295 1.00 79.69 102 ASP A C 1
ATOM 830 O O . ASP A 1 102 ? -11.965 17.248 13.870 1.00 79.69 102 ASP A O 1
ATOM 834 N N . TYR A 1 103 ? -10.558 15.759 14.747 1.00 78.56 103 TYR A N 1
ATOM 835 C CA . TYR A 1 103 ? -11.560 14.701 14.789 1.00 78.56 103 TYR A CA 1
ATOM 836 C C . TYR A 1 103 ? -12.601 14.951 15.890 1.00 78.56 103 TYR A C 1
ATOM 838 O O . TYR A 1 103 ? -12.297 14.902 17.082 1.00 78.56 103 TYR A O 1
ATOM 846 N N . LEU A 1 104 ? -13.864 15.121 15.486 1.00 77.19 104 LEU A N 1
ATOM 847 C CA . LEU A 1 104 ? -14.994 15.247 16.405 1.00 77.19 104 LEU A CA 1
ATOM 848 C C . LEU A 1 104 ? -15.731 13.900 16.573 1.00 77.19 104 LEU A C 1
ATOM 850 O O . LEU A 1 104 ? -16.295 13.363 15.606 1.00 77.19 104 LEU A O 1
ATOM 854 N N . PRO A 1 105 ? -15.772 13.329 17.793 1.00 75.50 105 PRO A N 1
ATOM 855 C CA . PRO A 1 105 ? -16.472 12.078 18.043 1.00 75.50 105 PRO A CA 1
ATOM 856 C C . PRO A 1 105 ? -17.986 12.279 17.945 1.00 75.50 105 PRO A C 1
ATOM 858 O O . PRO A 1 105 ? -18.564 13.161 18.574 1.00 75.50 105 PRO A O 1
ATOM 861 N N . HIS A 1 106 ? -18.654 11.411 17.187 1.00 74.69 106 HIS A N 1
ATOM 862 C CA . HIS A 1 106 ? -20.096 11.528 16.944 1.00 74.69 106 HIS A CA 1
ATOM 863 C C . HIS A 1 106 ? -20.946 10.952 18.095 1.00 74.69 106 HIS A C 1
ATOM 865 O O . HIS A 1 106 ? -22.097 11.336 18.271 1.00 74.69 106 HIS A O 1
ATOM 871 N N . SER A 1 107 ? -20.414 10.000 18.875 1.00 88.25 107 SER A N 1
ATOM 872 C CA . SER A 1 107 ? -21.031 9.522 20.124 1.00 88.25 107 SER A CA 1
ATOM 873 C C . SER A 1 107 ? -20.014 8.821 21.028 1.00 88.25 107 SER A C 1
ATOM 875 O O . SER A 1 107 ? -19.051 8.228 20.540 1.00 88.25 107 SER A O 1
ATOM 877 N N . LYS A 1 108 ? -20.252 8.812 22.351 1.00 83.88 108 LYS A N 1
ATOM 878 C CA . LYS A 1 108 ? -19.353 8.166 23.334 1.00 83.88 108 LYS A CA 1
ATOM 879 C C . LYS A 1 108 ? -19.138 6.672 23.061 1.00 83.88 108 LYS A C 1
ATOM 881 O O . LYS A 1 108 ? -18.028 6.170 23.204 1.00 83.88 108 LYS A O 1
ATOM 886 N N . GLN A 1 109 ? -20.188 5.947 22.673 1.00 85.19 109 GLN A N 1
ATOM 887 C CA . GLN A 1 109 ? -20.094 4.509 22.396 1.00 85.19 109 GLN A CA 1
ATOM 888 C C . GLN A 1 109 ? -19.306 4.225 21.112 1.00 85.19 109 GLN A C 1
ATOM 890 O O . GLN A 1 109 ? -18.454 3.337 21.107 1.00 85.19 109 GLN A O 1
ATOM 895 N N . LYS A 1 110 ? -19.564 4.988 20.040 1.00 83.56 110 LYS A N 1
ATOM 896 C CA . LYS A 1 110 ? -18.811 4.872 18.783 1.00 83.56 110 LYS A CA 1
ATOM 897 C C . LYS A 1 110 ? -17.343 5.222 18.998 1.00 83.56 110 LYS A C 1
ATOM 899 O O . LYS A 1 110 ? -16.480 4.522 18.480 1.00 83.56 110 LYS A O 1
ATOM 904 N N . GLU A 1 111 ? -17.069 6.223 19.830 1.00 88.06 111 GLU A N 1
ATOM 905 C CA . GLU A 1 111 ? -15.702 6.614 20.152 1.00 88.06 111 GLU A CA 1
ATOM 906 C C . GLU A 1 111 ? -14.953 5.526 20.920 1.00 88.06 111 GLU A C 1
ATOM 908 O O . GLU A 1 111 ? -13.844 5.171 20.545 1.00 88.06 111 GLU A O 1
ATOM 913 N N . ARG A 1 112 ? -15.578 4.892 21.919 1.00 87.12 112 ARG A N 1
ATOM 914 C CA . ARG A 1 112 ? -14.964 3.742 22.609 1.00 87.12 112 ARG A CA 1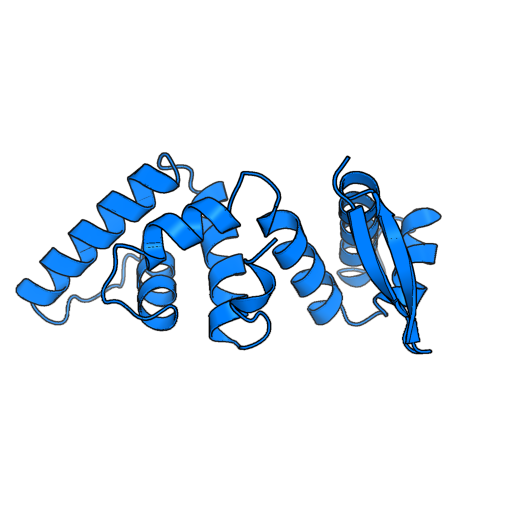
ATOM 915 C C . ARG A 1 112 ? -14.622 2.597 21.652 1.00 87.12 112 ARG A C 1
ATOM 917 O O . ARG A 1 112 ? -13.574 1.978 21.791 1.00 87.12 112 ARG A O 1
ATOM 924 N N . GLN A 1 113 ? -15.489 2.299 20.683 1.00 87.12 113 GLN A N 1
ATOM 925 C CA . GLN A 1 113 ? -15.205 1.271 19.671 1.00 87.12 113 GLN A CA 1
ATOM 926 C C . GLN A 1 113 ? -14.070 1.685 18.728 1.00 87.12 113 GLN A C 1
ATOM 928 O O . GLN A 1 113 ? -13.222 0.860 18.384 1.00 87.12 113 GLN A O 1
ATOM 933 N N . ARG A 1 114 ? -14.045 2.958 18.320 1.00 87.94 114 ARG A N 1
ATOM 934 C CA . ARG A 1 114 ? -12.958 3.524 17.522 1.00 87.94 114 ARG A CA 1
ATOM 935 C C . ARG A 1 114 ? -11.631 3.411 18.268 1.00 87.94 114 ARG A C 1
ATOM 937 O O . ARG A 1 114 ? -10.687 2.895 17.688 1.00 87.94 114 ARG A O 1
ATOM 944 N N . GLN A 1 115 ? -11.579 3.790 19.544 1.00 90.38 115 GLN A N 1
ATOM 945 C CA . GLN A 1 115 ? -10.362 3.708 20.358 1.00 90.38 115 GLN A CA 1
ATOM 946 C C . GLN A 1 115 ? -9.832 2.278 20.479 1.00 90.38 115 GLN A C 1
ATOM 948 O O . GLN A 1 115 ? -8.657 2.059 20.222 1.00 90.38 115 GLN A O 1
ATOM 953 N N . LYS 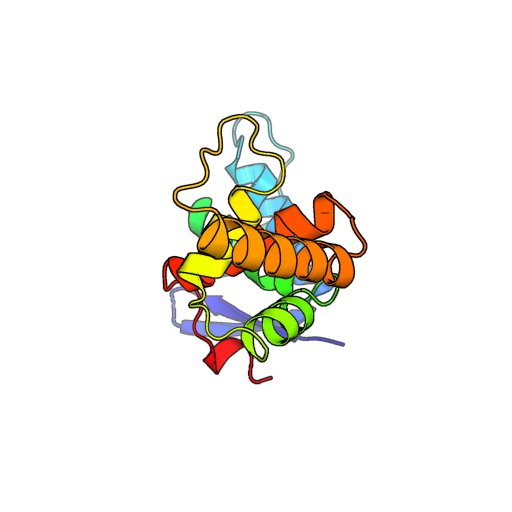A 1 116 ? -10.697 1.278 20.699 1.00 90.62 116 LYS A N 1
ATOM 954 C CA . LYS A 1 116 ? -10.282 -0.141 20.650 1.00 90.62 116 LYS A CA 1
ATOM 955 C C . LYS A 1 116 ? -9.653 -0.533 19.309 1.00 90.62 116 LYS A C 1
ATOM 957 O O . LYS A 1 116 ? -8.710 -1.315 19.257 1.00 90.62 116 LYS A O 1
ATOM 962 N N . THR A 1 117 ? -10.186 0.004 18.211 1.00 90.50 117 THR A N 1
ATOM 963 C CA . THR A 1 117 ? -9.635 -0.242 16.871 1.00 90.50 117 THR A CA 1
ATOM 964 C C . THR A 1 117 ? -8.280 0.449 16.708 1.00 90.50 117 THR A C 1
ATOM 966 O O . THR A 1 117 ? -7.361 -0.151 16.166 1.00 90.50 117 THR A O 1
ATOM 969 N N . ILE A 1 118 ? -8.133 1.678 17.213 1.00 92.19 118 ILE A N 1
ATOM 970 C CA . ILE A 1 118 ? -6.868 2.426 17.203 1.00 92.19 118 ILE A CA 1
ATOM 971 C C . ILE A 1 118 ? -5.802 1.708 18.028 1.00 92.19 118 ILE A C 1
ATOM 973 O O . ILE A 1 118 ? -4.702 1.507 17.528 1.00 92.19 118 ILE A O 1
ATOM 977 N N . GLU A 1 119 ? -6.124 1.267 19.244 1.00 92.38 119 GLU A N 1
ATOM 978 C CA . GLU A 1 119 ? -5.221 0.485 20.098 1.00 92.38 119 GLU A CA 1
ATOM 979 C C . GLU A 1 119 ? -4.712 -0.760 19.370 1.00 92.38 119 GLU A C 1
ATOM 981 O O . GLU A 1 119 ? -3.514 -1.039 19.366 1.00 92.38 119 GLU A O 1
ATOM 986 N N . ARG A 1 120 ? -5.604 -1.472 18.679 1.00 91.44 120 ARG A N 1
ATOM 987 C CA . ARG A 1 120 ? -5.237 -2.645 17.888 1.00 91.44 120 ARG A CA 1
ATOM 988 C C . ARG A 1 120 ? -4.362 -2.297 16.684 1.00 91.44 120 ARG A C 1
ATOM 990 O O . ARG A 1 120 ? -3.385 -2.995 16.427 1.00 91.44 120 ARG A O 1
ATOM 997 N N . ILE A 1 121 ? -4.704 -1.242 15.940 1.00 92.94 121 ILE A N 1
ATOM 998 C CA . ILE A 1 121 ? -3.880 -0.753 14.825 1.00 92.94 121 ILE A CA 1
ATOM 999 C C . ILE A 1 121 ? -2.475 -0.453 15.341 1.00 92.94 121 ILE A C 1
ATOM 1001 O O . ILE A 1 121 ? -1.514 -0.977 14.795 1.00 92.94 121 ILE A O 1
ATOM 1005 N N . ASN A 1 122 ? -2.374 0.291 16.437 1.00 93.31 122 ASN A N 1
ATOM 1006 C CA . ASN A 1 122 ? -1.123 0.641 17.093 1.00 93.31 122 ASN A CA 1
ATOM 1007 C C . ASN A 1 122 ? -0.322 -0.589 17.546 1.00 93.31 122 ASN A C 1
ATOM 1009 O O . ASN A 1 122 ? 0.890 -0.626 17.367 1.00 93.31 122 ASN A O 1
ATOM 1013 N N . GLN A 1 123 ? -0.972 -1.626 18.077 1.00 92.81 123 GLN A N 1
ATOM 1014 C CA . GLN A 1 123 ? -0.304 -2.891 18.401 1.00 92.81 123 GLN A CA 1
ATOM 1015 C C . GLN A 1 123 ? 0.250 -3.580 17.147 1.00 92.81 123 GLN A C 1
ATOM 1017 O O . GLN A 1 123 ? 1.410 -3.973 17.119 1.00 92.81 123 GLN A O 1
ATOM 1022 N N . ILE A 1 124 ? -0.551 -3.689 16.085 1.00 91.25 124 ILE A N 1
ATOM 1023 C CA . ILE A 1 124 ? -0.171 -4.373 14.838 1.00 91.25 124 ILE A CA 1
ATOM 1024 C C . ILE A 1 124 ? 0.918 -3.607 14.072 1.00 91.25 124 ILE A C 1
ATOM 1026 O O . ILE A 1 124 ? 1.769 -4.212 13.412 1.00 91.25 124 ILE A O 1
ATOM 1030 N N . THR A 1 125 ? 0.915 -2.277 14.152 1.00 91.19 125 THR A N 1
ATOM 1031 C CA . THR A 1 125 ? 1.954 -1.423 13.570 1.00 91.19 125 THR A CA 1
ATOM 1032 C C . THR A 1 125 ? 3.145 -1.218 14.505 1.00 91.19 125 THR A C 1
ATOM 1034 O O . THR A 1 125 ? 4.084 -0.537 14.111 1.00 91.19 125 THR A O 1
ATOM 1037 N N . ASN A 1 126 ? 3.151 -1.799 15.712 1.00 91.75 126 ASN A N 1
ATOM 1038 C CA . ASN A 1 126 ? 4.155 -1.556 16.758 1.00 91.75 126 ASN A CA 1
ATOM 1039 C C . ASN A 1 126 ? 4.341 -0.064 17.101 1.00 91.75 126 ASN A C 1
ATOM 1041 O O . ASN A 1 126 ? 5.446 0.368 17.419 1.00 91.75 126 ASN A O 1
ATOM 1045 N N . ASN A 1 127 ? 3.274 0.734 17.010 1.00 90.62 127 ASN A N 1
ATOM 1046 C CA . ASN A 1 127 ? 3.289 2.195 17.119 1.00 90.62 127 ASN A CA 1
ATOM 1047 C C . ASN A 1 127 ? 4.233 2.897 16.124 1.00 90.62 127 ASN A C 1
ATOM 1049 O O . ASN A 1 127 ? 4.536 4.071 16.315 1.00 90.62 127 ASN A O 1
ATOM 1053 N N . ASP A 1 128 ? 4.689 2.218 15.066 1.00 92.12 128 ASP A N 1
ATOM 1054 C CA . ASP A 1 128 ? 5.543 2.821 14.047 1.00 92.12 128 ASP A CA 1
ATOM 1055 C C . ASP A 1 128 ? 4.700 3.685 13.085 1.00 92.12 128 ASP A C 1
ATOM 1057 O O . ASP A 1 128 ? 3.854 3.147 12.351 1.00 92.12 128 ASP A O 1
ATOM 1061 N N . PRO A 1 129 ? 4.914 5.018 13.049 1.00 90.75 129 PRO A N 1
ATOM 1062 C CA . PRO A 1 129 ? 4.156 5.914 12.181 1.00 90.75 129 PRO A CA 1
ATOM 1063 C C . PRO A 1 129 ? 4.342 5.603 10.694 1.00 90.75 129 PRO A C 1
ATOM 1065 O O . PRO A 1 129 ? 3.408 5.775 9.909 1.00 90.75 129 PRO A O 1
ATOM 1068 N N . GLU A 1 130 ? 5.523 5.121 10.298 1.00 91.19 130 GLU A N 1
ATOM 1069 C CA . GLU A 1 130 ? 5.821 4.809 8.900 1.00 91.19 130 GLU A CA 1
ATOM 1070 C C . GLU A 1 130 ? 5.082 3.542 8.448 1.00 91.19 130 GLU A C 1
ATOM 1072 O O . GLU A 1 130 ? 4.443 3.529 7.392 1.00 91.19 130 GLU A O 1
ATOM 1077 N N . THR A 1 131 ? 5.067 2.498 9.282 1.00 91.69 131 THR A N 1
ATOM 1078 C CA . THR A 1 131 ? 4.237 1.308 9.055 1.00 91.69 131 THR A CA 1
ATOM 1079 C C . THR A 1 131 ? 2.754 1.670 8.971 1.00 91.69 131 THR A C 1
ATOM 1081 O O . THR A 1 131 ? 2.067 1.180 8.074 1.00 91.69 131 THR A O 1
ATOM 1084 N N . LEU A 1 132 ? 2.244 2.536 9.858 1.00 93.31 132 LEU A N 1
ATOM 1085 C CA . LEU A 1 132 ? 0.850 2.991 9.803 1.00 93.31 132 LEU A CA 1
ATOM 1086 C C . LEU A 1 132 ? 0.541 3.716 8.489 1.00 93.31 132 LEU A C 1
ATOM 1088 O O . LEU A 1 132 ? -0.486 3.446 7.862 1.00 93.31 132 LEU A O 1
ATOM 1092 N N . LYS A 1 133 ? 1.426 4.616 8.052 1.00 92.50 133 LYS A N 1
ATOM 1093 C CA . LYS A 1 133 ? 1.263 5.358 6.800 1.00 92.50 133 LYS A CA 1
ATOM 1094 C C . LYS A 1 133 ? 1.172 4.414 5.600 1.00 92.50 133 LYS A C 1
ATOM 1096 O O . LYS A 1 133 ? 0.202 4.486 4.847 1.00 92.50 133 LYS A O 1
ATOM 1101 N N . ARG A 1 134 ? 2.119 3.483 5.466 1.00 91.81 134 ARG A N 1
ATOM 1102 C CA . ARG A 1 134 ? 2.139 2.501 4.366 1.00 91.81 134 ARG A CA 1
ATOM 1103 C C . ARG A 1 134 ? 0.935 1.568 4.399 1.00 91.81 134 ARG A C 1
ATOM 1105 O O . ARG A 1 134 ? 0.316 1.314 3.371 1.00 91.81 134 ARG A O 1
ATOM 1112 N N . LEU A 1 135 ? 0.549 1.106 5.590 1.00 92.50 135 LEU A N 1
ATOM 1113 C CA . LEU A 1 135 ? -0.654 0.295 5.774 1.00 92.50 135 LEU A CA 1
ATOM 1114 C C . LEU A 1 135 ? -1.918 1.063 5.358 1.00 92.50 135 LEU A C 1
ATOM 1116 O O . LEU A 1 135 ? -2.809 0.492 4.730 1.00 92.50 135 LEU A O 1
ATOM 1120 N N . THR A 1 136 ? -1.984 2.363 5.653 1.00 93.31 136 THR A N 1
ATOM 1121 C CA . THR A 1 136 ? -3.094 3.239 5.247 1.00 93.31 136 THR A CA 1
ATOM 1122 C C . THR A 1 136 ? -3.153 3.399 3.727 1.00 93.31 136 THR A C 1
ATOM 1124 O O . THR A 1 136 ? -4.238 3.328 3.148 1.00 93.31 136 THR A O 1
ATOM 1127 N N . GLU A 1 137 ? -2.006 3.586 3.067 1.00 92.38 137 GLU A N 1
ATOM 1128 C CA . GLU A 1 137 ? -1.910 3.659 1.602 1.00 92.38 137 GLU A CA 1
ATOM 1129 C C . GLU A 1 137 ? -2.336 2.343 0.942 1.00 92.38 137 GLU A C 1
ATOM 1131 O O . GLU A 1 137 ? -3.148 2.362 0.017 1.00 92.38 137 GLU A O 1
ATOM 1136 N N . LEU A 1 138 ? -1.888 1.200 1.469 1.00 91.44 138 LEU A N 1
ATOM 1137 C CA . LEU A 1 138 ? -2.313 -0.118 0.997 1.00 91.44 138 LEU A CA 1
ATOM 1138 C C . LEU A 1 138 ? -3.828 -0.311 1.148 1.00 91.44 138 LEU A C 1
ATOM 1140 O O . LEU A 1 138 ? -4.510 -0.697 0.201 1.00 91.44 138 LEU A O 1
ATOM 1144 N N . THR A 1 139 ? -4.372 0.017 2.321 1.00 91.12 139 THR A N 1
ATOM 1145 C CA . THR A 1 139 ? -5.814 -0.063 2.614 1.00 91.12 139 THR A CA 1
ATOM 1146 C C . THR A 1 139 ? -6.622 0.804 1.640 1.00 91.12 139 THR A C 1
ATOM 1148 O O . THR A 1 139 ? -7.684 0.393 1.170 1.00 91.12 139 THR A O 1
ATOM 1151 N N . LYS A 1 140 ? -6.105 1.985 1.271 1.00 92.50 140 LYS A N 1
ATOM 1152 C CA . LYS A 1 140 ? -6.739 2.885 0.297 1.00 92.50 140 LYS A CA 1
ATOM 1153 C C . LYS A 1 140 ? -6.912 2.229 -1.074 1.00 92.50 140 LYS A C 1
ATOM 1155 O O . LYS A 1 140 ? -7.946 2.438 -1.702 1.00 92.50 140 LYS A O 1
ATOM 1160 N N . LEU A 1 141 ? -5.951 1.419 -1.525 1.00 89.25 141 LEU A N 1
ATOM 1161 C CA . LEU A 1 141 ? -6.064 0.715 -2.806 1.00 89.25 141 LEU A CA 1
ATOM 1162 C C . LEU A 1 141 ? -7.243 -0.270 -2.819 1.00 89.25 141 LEU A C 1
ATOM 1164 O O . LEU A 1 141 ? -7.961 -0.349 -3.814 1.00 89.25 141 LEU A O 1
ATOM 1168 N N . PHE A 1 142 ? -7.499 -0.964 -1.706 1.00 87.75 142 PHE A N 1
ATOM 1169 C CA . PHE A 1 142 ? -8.683 -1.820 -1.564 1.00 87.75 142 PHE A CA 1
ATOM 1170 C C . PHE A 1 142 ? -9.981 -1.006 -1.531 1.00 87.75 142 PHE A C 1
ATOM 1172 O O . PHE A 1 142 ? -10.955 -1.374 -2.182 1.00 87.75 142 PHE A O 1
ATOM 1179 N N . VAL A 1 143 ? -9.998 0.125 -0.815 1.00 88.31 143 VAL A N 1
ATOM 1180 C CA . VAL A 1 143 ? -11.163 1.031 -0.768 1.00 88.31 143 VAL A CA 1
ATOM 1181 C C . VAL A 1 143 ? -11.510 1.589 -2.149 1.00 88.31 143 VAL A C 1
ATOM 1183 O O . VAL A 1 143 ? -12.685 1.703 -2.483 1.00 88.31 143 VAL A O 1
ATOM 1186 N N . ASN A 1 144 ? -10.500 1.895 -2.962 1.00 87.19 144 ASN A N 1
ATOM 1187 C CA . ASN A 1 144 ? -10.672 2.405 -4.319 1.00 87.19 144 ASN A CA 1
ATOM 1188 C C . ASN A 1 144 ? -11.025 1.315 -5.351 1.00 87.19 144 ASN A C 1
ATOM 1190 O O . ASN A 1 144 ? -11.194 1.640 -6.524 1.00 87.19 144 ASN A O 1
ATOM 1194 N N . GLY A 1 145 ? -11.077 0.036 -4.960 1.00 80.75 145 GLY A N 1
ATOM 1195 C CA . GLY A 1 145 ? -11.283 -1.087 -5.885 1.00 80.75 145 GLY A CA 1
ATOM 1196 C C . GLY A 1 145 ? -10.090 -1.374 -6.803 1.00 80.75 145 GLY A C 1
ATOM 1197 O O . GLY A 1 145 ? -10.229 -2.093 -7.784 1.00 80.75 145 GLY A O 1
ATOM 1198 N N . GLN A 1 146 ? -8.917 -0.813 -6.501 1.00 81.25 146 GLN A N 1
ATOM 1199 C CA . GLN A 1 146 ? -7.678 -1.022 -7.259 1.00 81.25 146 GLN A CA 1
ATOM 1200 C C . GLN A 1 146 ? -7.003 -2.349 -6.888 1.00 81.25 146 GLN A C 1
ATOM 1202 O O . GLN A 1 146 ? -6.267 -2.921 -7.689 1.00 81.25 146 GLN A O 1
ATOM 1207 N N . LEU A 1 147 ? -7.270 -2.850 -5.680 1.00 77.19 147 LEU A N 1
ATOM 1208 C CA . LEU A 1 147 ? -6.913 -4.195 -5.243 1.00 77.19 147 LEU A CA 1
ATOM 1209 C C . LEU A 1 147 ? -8.164 -4.949 -4.791 1.00 77.19 147 LEU A C 1
ATOM 1211 O O . LEU A 1 147 ? -9.047 -4.384 -4.145 1.00 77.19 147 LEU A O 1
ATOM 1215 N N . HIS A 1 148 ? -8.205 -6.244 -5.096 1.00 69.25 148 HIS A N 1
ATOM 1216 C CA . HIS A 1 148 ? -9.257 -7.159 -4.661 1.00 69.25 148 HIS A CA 1
ATOM 1217 C C . HIS A 1 148 ? -8.699 -8.172 -3.658 1.00 69.25 148 HIS A C 1
ATOM 1219 O O . HIS A 1 148 ? -7.528 -8.534 -3.731 1.00 69.25 148 HIS A O 1
ATOM 1225 N N . TYR A 1 149 ? -9.529 -8.647 -2.724 1.00 59.84 149 TYR A N 1
ATOM 1226 C CA . TYR A 1 149 ? -9.118 -9.603 -1.683 1.00 59.84 149 TYR A CA 1
ATOM 1227 C C . TYR A 1 149 ? -8.588 -10.930 -2.233 1.00 59.84 149 TYR A C 1
ATOM 1229 O O . TYR A 1 149 ? -7.730 -11.531 -1.601 1.00 59.84 149 TYR A O 1
ATOM 1237 N N . SER A 1 150 ? -9.014 -11.344 -3.430 1.00 55.62 150 SER A N 1
ATOM 1238 C CA . SER A 1 150 ? -8.438 -12.493 -4.146 1.00 55.62 150 SER A CA 1
ATOM 1239 C C . SER A 1 150 ? -6.935 -12.341 -4.408 1.00 55.62 150 SER A C 1
ATOM 1241 O O . SER A 1 150 ? -6.245 -13.325 -4.618 1.00 55.62 150 SER A O 1
ATOM 1243 N N . ASN A 1 151 ? -6.412 -11.111 -4.374 1.00 50.53 151 ASN A N 1
ATOM 1244 C CA . ASN A 1 151 ? -4.985 -10.824 -4.514 1.00 50.53 151 ASN A CA 1
ATOM 1245 C C . ASN A 1 151 ? -4.226 -10.945 -3.175 1.00 50.53 151 ASN A C 1
ATOM 1247 O O . ASN A 1 151 ? -3.013 -10.755 -3.156 1.00 50.53 151 ASN A O 1
ATOM 1251 N N . MET A 1 152 ? -4.924 -11.205 -2.061 1.00 50.12 152 MET A N 1
ATOM 1252 C CA . MET A 1 152 ? -4.331 -11.517 -0.752 1.00 50.12 152 MET A CA 1
ATOM 1253 C C . MET A 1 152 ? -4.188 -13.029 -0.508 1.00 50.12 152 MET A C 1
ATOM 1255 O O . MET A 1 152 ? -3.487 -13.420 0.423 1.00 50.12 152 MET A O 1
ATOM 1259 N N . GLU A 1 153 ? -4.839 -13.870 -1.315 1.00 42.47 153 GLU A N 1
ATOM 1260 C CA . GLU A 1 153 ? -4.688 -15.328 -1.289 1.00 42.47 153 GLU A CA 1
ATOM 1261 C C . GLU A 1 153 ? -3.491 -15.702 -2.175 1.00 42.47 153 GLU A C 1
ATOM 1263 O O . GLU A 1 153 ? -3.614 -15.862 -3.388 1.00 42.47 153 GLU A O 1
ATOM 1268 N N . GLY A 1 154 ? -2.302 -15.720 -1.567 1.00 39.69 154 GLY A N 1
ATOM 1269 C CA . GLY A 1 154 ? -1.077 -16.256 -2.167 1.00 39.69 154 GLY A CA 1
ATOM 1270 C C . GLY A 1 154 ? -0.922 -17.743 -1.901 1.00 39.69 154 GLY A C 1
ATOM 1271 O O . GLY A 1 154 ? -1.210 -18.153 -0.754 1.00 39.69 154 GLY A O 1
#

pLDDT: mean 85.0, std 9.81, range [39.69, 95.0]

Organism: NCBI:txid1633

Radius of gyration: 17.85 Å; chains: 1; bounding box: 40×34×49 Å

Sequence (154 aa):
MQLVTLTAPDGHKERWDFKTTYLALLSWYSYLKDTDNAKEPTRIAKLISKFVGNDITQVHMLLTYLDGFNNNLYSKLSLLMHDSSKSMVQLYFIMKSINNTDYLPHSKQKERQRQKTIERINQITNNDPETLKRLTELTKLFVNGQLHYSNMEG

Secondary structure (DSSP, 8-state):
--EEEEE-TTS-EEEEEHHHHHHHHHHHHHHHH-TTTSPPPPHHHHHHHHHH-S-HHHHHHHHHHHHTTGGGHHHHHHHHHHT-SS-HHHHHHHHHHTT-TTPPPS-HHHHHHHHHHHHHHHHHTTT-HHHHHHHHHHHHHHHTTSS-GGGS--